Protein AF-A0A8W8JQI1-F1 (afdb_monomer_lite)

Radius of gyration: 12.76 Å; chains: 1; bounding box: 30×22×37 Å

Secondary structure (DSSP, 8-state):
-HIIIIIS-HHHHHHHHHHHHHHHHH-TTHHHHHHHHHHTSTT-S-TTS-HHHHHHHHHHHHH-SS-HHHHHHHHHHHHHHHHT-TTSHHHHTT---

InterPro domains:
  IPR011989 Armadillo-like helical [G3DSA:1.25.10.10] (1-88)
  IPR040520 Importin 13 repeat [PF18806] (1-31)

Sequence (97 aa):
LQAVGGESARGLVENLSDIFLMLNKHYPENMPVWMNQLLKQEGYPSPKVTKADKDIFIKAVLREKINKRKIREVSKEFSLKCRGMFGTEYAANTGFP

Structure (mmCIF, N/CA/C/O backbone):
data_AF-A0A8W8JQI1-F1
#
_entry.id   AF-A0A8W8JQI1-F1
#
loop_
_atom_site.group_PDB
_atom_site.id
_atom_site.type_symbol
_atom_site.label_atom_id
_atom_site.label_alt_id
_atom_site.label_comp_id
_atom_site.label_asym_id
_atom_site.label_entity_id
_atom_site.label_seq_id
_atom_site.pdbx_PDB_ins_code
_atom_site.Cartn_x
_atom_site.Cartn_y
_atom_site.Cartn_z
_atom_site.occupancy
_atom_site.B_iso_or_equiv
_atom_site.auth_seq_id
_atom_site.auth_comp_id
_atom_site.auth_asym_id
_atom_site.auth_atom_id
_atom_site.pdbx_PDB_model_num
ATOM 1 N N . LEU A 1 1 ? -3.991 -7.691 -1.655 1.00 83.56 1 LEU A N 1
ATOM 2 C CA . LEU A 1 1 ? -4.687 -6.491 -1.125 1.00 83.56 1 LEU A CA 1
ATOM 3 C C . LEU A 1 1 ? -5.790 -6.851 -0.130 1.00 83.56 1 LEU A C 1
ATOM 5 O O . LEU A 1 1 ? -5.788 -6.268 0.940 1.00 83.56 1 LEU A O 1
ATOM 9 N N . GLN A 1 2 ? -6.642 -7.847 -0.391 1.00 86.19 2 GLN A N 1
ATOM 10 C CA . GLN A 1 2 ? -7.637 -8.355 0.579 1.00 86.19 2 GLN A CA 1
ATOM 11 C C . GLN A 1 2 ? -7.069 -8.761 1.949 1.00 86.19 2 GLN A C 1
ATOM 13 O O . GLN A 1 2 ? -7.607 -8.382 2.985 1.00 86.19 2 GLN A O 1
ATOM 18 N N . ALA A 1 3 ? -5.918 -9.440 1.967 1.00 84.69 3 ALA A N 1
ATOM 19 C CA . ALA A 1 3 ? -5.215 -9.755 3.210 1.00 84.69 3 ALA A CA 1
ATOM 20 C C . ALA A 1 3 ? -4.903 -8.492 4.044 1.00 84.69 3 ALA A C 1
ATOM 22 O O . ALA A 1 3 ? -5.180 -8.438 5.240 1.00 84.69 3 ALA A O 1
ATOM 23 N N . VAL A 1 4 ? -4.416 -7.431 3.388 1.00 84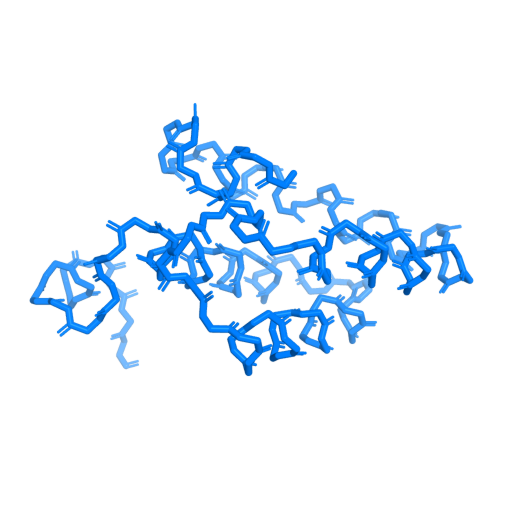.75 4 VAL A N 1
ATOM 24 C CA . VAL A 1 4 ? -4.208 -6.111 4.012 1.00 84.75 4 VAL A CA 1
ATOM 25 C C . VAL A 1 4 ? -5.548 -5.476 4.405 1.00 84.75 4 VAL A C 1
ATOM 27 O O . VAL A 1 4 ? -5.642 -4.846 5.449 1.00 84.75 4 VAL A O 1
ATOM 30 N N . GLY A 1 5 ? -6.602 -5.694 3.618 1.00 82.75 5 GLY A N 1
ATOM 31 C CA . GLY A 1 5 ? -7.965 -5.223 3.879 1.00 82.75 5 GLY A CA 1
ATOM 32 C C . GLY A 1 5 ? -8.630 -5.795 5.132 1.00 82.75 5 GLY A C 1
ATOM 33 O O . GLY A 1 5 ? -9.593 -5.213 5.621 1.00 82.75 5 GLY A O 1
ATOM 34 N N . GLY A 1 6 ? -8.114 -6.889 5.696 1.00 80.38 6 GLY A N 1
ATOM 35 C CA . GLY A 1 6 ? -8.655 -7.470 6.926 1.00 80.38 6 GLY A CA 1
ATOM 36 C C . GLY A 1 6 ? -8.759 -8.990 6.930 1.00 80.38 6 GLY A C 1
ATOM 37 O O . GLY A 1 6 ? -8.911 -9.560 8.008 1.00 80.38 6 GLY A O 1
ATOM 38 N N . GLU A 1 7 ? -8.632 -9.637 5.769 1.00 79.88 7 GLU A N 1
ATOM 39 C CA . GLU A 1 7 ? -8.876 -11.080 5.602 1.00 79.88 7 GLU A CA 1
ATOM 40 C C . GLU A 1 7 ? -7.740 -11.981 6.124 1.00 79.88 7 GLU A C 1
ATOM 42 O O . GLU A 1 7 ? -7.884 -13.198 6.149 1.00 79.88 7 GLU A O 1
ATOM 47 N N . SER A 1 8 ? -6.607 -11.421 6.564 1.00 81.19 8 SER A N 1
ATOM 48 C CA . SER A 1 8 ? -5.499 -12.199 7.138 1.00 81.19 8 SER A CA 1
ATOM 49 C C . SER A 1 8 ? -5.204 -11.867 8.603 1.00 81.19 8 SER A C 1
ATOM 51 O O . SER A 1 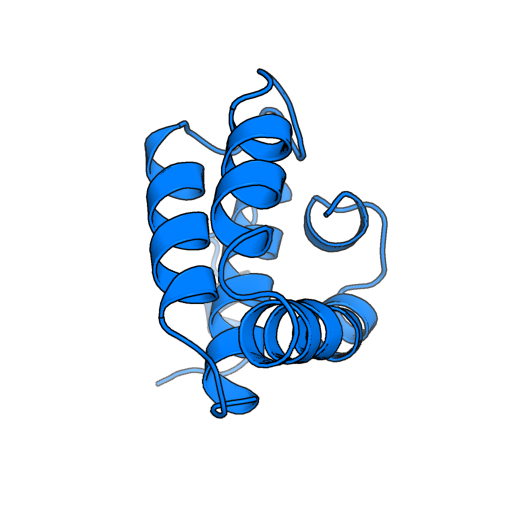8 ? -5.657 -10.861 9.151 1.00 81.19 8 SER A O 1
ATOM 53 N N . ALA A 1 9 ? -4.397 -12.699 9.265 1.00 80.31 9 ALA A N 1
ATOM 54 C CA . ALA A 1 9 ? -3.810 -12.346 10.555 1.00 80.31 9 ALA A CA 1
ATOM 55 C C . ALA A 1 9 ? -2.853 -11.147 10.405 1.00 80.31 9 ALA A C 1
ATOM 57 O O . ALA A 1 9 ? -2.118 -11.043 9.423 1.00 80.31 9 ALA A O 1
ATOM 58 N N . ARG A 1 10 ? -2.810 -10.256 11.407 1.00 73.69 10 ARG A N 1
ATOM 59 C CA . ARG A 1 10 ? -1.991 -9.025 11.367 1.00 73.69 10 ARG A CA 1
ATOM 60 C C . ARG A 1 10 ? -0.500 -9.296 11.126 1.00 73.69 10 ARG A C 1
ATOM 62 O O . ARG A 1 10 ? 0.107 -8.588 10.336 1.00 73.69 10 ARG A O 1
ATOM 69 N N . GLY A 1 11 ? 0.056 -10.354 11.722 1.00 75.06 11 GLY A N 1
ATOM 70 C CA . GLY A 1 11 ? 1.454 -10.751 11.494 1.00 75.06 11 GLY A CA 1
ATOM 71 C C . GLY A 1 11 ? 1.753 -11.180 10.051 1.00 75.06 11 GLY A C 1
ATOM 72 O O . GLY A 1 11 ? 2.878 -11.041 9.587 1.00 75.06 11 GLY A O 1
ATOM 73 N N . LEU A 1 12 ? 0.743 -11.634 9.299 1.00 81.88 12 LEU A N 1
ATOM 74 C CA . LEU A 1 12 ? 0.907 -12.008 7.893 1.00 81.88 12 LEU A CA 1
ATOM 75 C C . LEU A 1 12 ? 0.923 -10.783 6.966 1.00 81.88 12 LEU A C 1
ATOM 77 O O . LEU A 1 12 ? 1.507 -10.844 5.887 1.00 81.88 12 LEU A O 1
ATOM 81 N N . VAL A 1 13 ? 0.316 -9.663 7.378 1.00 83.00 13 VAL A N 1
ATOM 82 C CA . VAL A 1 13 ? 0.305 -8.414 6.594 1.00 83.00 13 VAL A CA 1
ATOM 83 C C . VAL A 1 13 ? 1.730 -7.935 6.333 1.00 83.00 13 VAL A C 1
ATOM 85 O O . VAL A 1 13 ? 2.039 -7.564 5.205 1.00 83.00 13 VAL A O 1
ATOM 88 N N . GLU A 1 14 ? 2.617 -8.007 7.326 1.00 81.00 14 GLU A N 1
ATOM 89 C CA . GLU A 1 14 ? 4.020 -7.598 7.185 1.00 81.00 14 GLU A CA 1
ATOM 90 C C . GLU A 1 14 ? 4.760 -8.438 6.137 1.00 81.00 14 GLU A C 1
ATOM 92 O O . GLU A 1 14 ? 5.405 -7.886 5.249 1.00 81.00 14 GLU A O 1
ATOM 97 N N . ASN A 1 15 ? 4.589 -9.761 6.165 1.00 83.69 15 ASN A N 1
ATOM 98 C CA . ASN A 1 15 ? 5.204 -10.657 5.181 1.00 83.69 15 ASN A CA 1
ATOM 99 C C . ASN A 1 15 ? 4.660 -10.413 3.767 1.00 83.69 15 ASN A C 1
ATOM 101 O O . ASN A 1 15 ? 5.416 -10.396 2.799 1.00 83.69 15 ASN A O 1
ATOM 105 N N . LEU A 1 16 ? 3.353 -10.172 3.638 1.00 86.06 16 LEU A N 1
ATOM 106 C CA . LEU A 1 16 ? 2.728 -9.873 2.348 1.00 86.06 16 LEU A CA 1
ATOM 107 C C . LEU A 1 16 ? 3.125 -8.494 1.806 1.00 86.06 16 LEU A C 1
ATOM 109 O O . LEU A 1 16 ? 3.092 -8.282 0.596 1.00 86.06 16 LEU A O 1
ATOM 113 N N . SER A 1 17 ? 3.533 -7.567 2.674 1.00 88.00 17 SER A N 1
ATOM 114 C CA . SER A 1 17 ? 3.967 -6.221 2.278 1.00 88.00 17 SER A CA 1
ATOM 115 C C . SER A 1 17 ? 5.256 -6.249 1.458 1.00 88.00 17 SER A C 1
ATOM 117 O O . SER A 1 17 ? 5.440 -5.422 0.565 1.00 88.00 17 SER A O 1
ATOM 119 N N . ASP A 1 18 ? 6.127 -7.231 1.703 1.00 90.81 18 ASP A N 1
ATOM 120 C CA . ASP A 1 18 ? 7.358 -7.415 0.930 1.00 90.81 18 ASP A CA 1
ATOM 121 C C . ASP A 1 18 ? 7.057 -7.734 -0.549 1.00 90.81 18 ASP A C 1
ATOM 123 O O . ASP A 1 18 ? 7.849 -7.388 -1.427 1.00 90.81 18 ASP A O 1
ATOM 127 N N . ILE A 1 19 ? 5.889 -8.319 -0.852 1.00 92.69 19 ILE A N 1
ATOM 128 C CA . ILE A 1 19 ? 5.450 -8.576 -2.232 1.00 92.69 19 ILE A CA 1
ATOM 129 C C . ILE A 1 19 ? 5.221 -7.255 -2.969 1.00 92.69 19 ILE A C 1
ATOM 131 O O . ILE A 1 19 ? 5.634 -7.129 -4.119 1.00 92.69 19 ILE A O 1
ATOM 135 N N . PHE A 1 20 ? 4.633 -6.241 -2.322 1.00 92.50 20 PHE A N 1
ATOM 136 C CA . PHE A 1 20 ? 4.466 -4.923 -2.946 1.00 92.50 20 PHE A CA 1
ATOM 137 C C . PHE A 1 20 ? 5.807 -4.294 -3.313 1.00 92.50 20 PHE A C 1
ATOM 139 O O . PHE A 1 20 ? 5.937 -3.721 -4.392 1.00 92.50 20 PHE A O 1
ATOM 146 N N . LEU A 1 21 ? 6.812 -4.447 -2.446 1.00 93.75 21 LEU A N 1
ATOM 147 C CA . LEU A 1 21 ? 8.160 -3.951 -2.702 1.00 93.75 21 LEU A CA 1
ATOM 148 C C . LEU A 1 21 ? 8.791 -4.643 -3.913 1.00 93.75 21 LEU A C 1
ATOM 150 O O . LEU A 1 21 ? 9.349 -3.981 -4.786 1.00 93.75 21 LEU A O 1
ATOM 154 N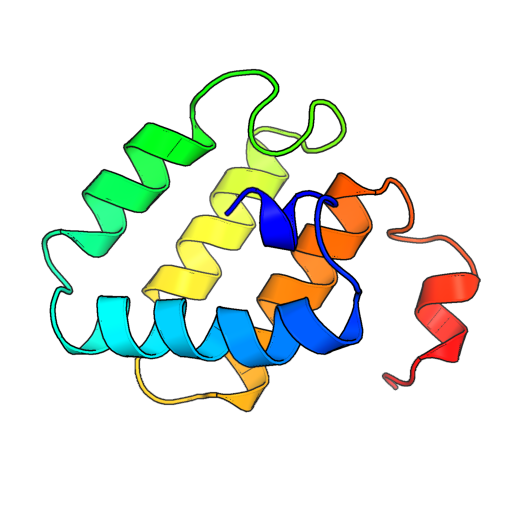 N . MET A 1 22 ? 8.678 -5.971 -3.982 1.00 94.44 22 MET A N 1
ATOM 155 C CA . MET A 1 22 ? 9.211 -6.750 -5.099 1.00 94.44 22 MET A CA 1
ATOM 156 C C . MET A 1 22 ? 8.482 -6.436 -6.408 1.00 94.44 22 MET A C 1
ATOM 158 O O . MET A 1 22 ? 9.133 -6.249 -7.434 1.00 94.44 22 MET A O 1
ATOM 162 N N . LEU A 1 23 ? 7.156 -6.297 -6.381 1.00 94.06 23 LEU A N 1
ATOM 163 C CA . LEU A 1 23 ? 6.380 -5.905 -7.556 1.00 94.06 23 LEU A CA 1
ATOM 164 C C . LEU A 1 23 ? 6.753 -4.501 -8.035 1.00 94.06 23 LEU A C 1
ATOM 166 O O . LEU A 1 23 ? 6.992 -4.321 -9.223 1.00 94.06 23 LEU A O 1
ATOM 170 N N . ASN A 1 24 ? 6.888 -3.524 -7.136 1.00 94.50 24 ASN A N 1
ATOM 171 C CA . ASN A 1 24 ? 7.280 -2.169 -7.528 1.00 94.50 24 ASN A CA 1
ATOM 172 C C . ASN A 1 24 ? 8.731 -2.098 -8.041 1.00 94.50 24 ASN A C 1
ATOM 174 O O . ASN A 1 24 ? 9.058 -1.281 -8.901 1.00 94.50 24 ASN A O 1
ATOM 178 N N . LYS A 1 25 ? 9.612 -2.966 -7.529 1.00 94.81 25 LYS A N 1
ATOM 179 C CA . LYS A 1 25 ? 11.000 -3.074 -7.988 1.00 94.81 25 LYS A CA 1
ATOM 180 C C . LYS A 1 25 ? 11.107 -3.682 -9.389 1.00 94.81 25 LYS A C 1
ATOM 182 O O . LYS A 1 25 ? 11.888 -3.179 -10.191 1.00 94.81 25 LYS A O 1
ATOM 187 N N . HIS A 1 26 ? 10.365 -4.754 -9.668 1.00 96.06 26 HIS A N 1
ATOM 188 C CA . HIS A 1 26 ? 10.493 -5.523 -10.913 1.00 96.06 26 HIS A CA 1
ATOM 189 C C . HIS A 1 26 ? 9.496 -5.119 -12.007 1.00 96.06 26 HIS A C 1
ATOM 191 O O . HIS A 1 26 ? 9.782 -5.325 -13.181 1.00 96.06 26 HIS A O 1
ATOM 197 N N . TYR A 1 27 ? 8.367 -4.512 -11.639 1.00 95.81 27 TYR A N 1
ATOM 198 C CA . TYR A 1 27 ? 7.296 -4.103 -12.554 1.00 95.81 27 TYR A CA 1
ATOM 199 C C . TYR A 1 27 ? 6.845 -2.652 -12.286 1.00 95.81 27 TYR A C 1
ATOM 201 O O . TYR A 1 27 ? 5.668 -2.407 -12.004 1.00 95.81 27 TYR A O 1
ATOM 209 N N . PRO A 1 28 ? 7.758 -1.661 -12.352 1.00 93.75 28 PRO A N 1
ATOM 210 C CA . PRO A 1 28 ? 7.454 -0.272 -11.994 1.00 93.75 28 PRO A CA 1
ATOM 211 C C . PRO A 1 28 ? 6.418 0.393 -12.914 1.00 93.75 28 PRO A C 1
ATOM 213 O O . PRO A 1 28 ? 5.761 1.340 -12.494 1.00 93.75 28 PRO A O 1
ATOM 216 N N . GLU A 1 29 ? 6.255 -0.090 -14.148 1.00 94.88 29 GLU A N 1
ATOM 217 C CA . GLU A 1 29 ? 5.256 0.422 -15.096 1.00 94.88 29 GLU A CA 1
ATOM 218 C C . GLU A 1 29 ? 3.855 -0.136 -14.813 1.00 94.88 29 GLU A C 1
ATOM 220 O O . GLU A 1 29 ? 2.856 0.578 -14.913 1.00 94.88 29 GLU A O 1
ATOM 225 N N . ASN A 1 30 ? 3.766 -1.402 -14.395 1.00 95.56 30 ASN A N 1
ATOM 226 C CA . ASN A 1 30 ? 2.492 -2.068 -14.130 1.00 95.56 30 ASN A CA 1
ATOM 227 C C . ASN A 1 30 ? 1.960 -1.795 -12.720 1.00 95.56 30 ASN A C 1
ATOM 229 O O . ASN A 1 30 ? 0.745 -1.715 -12.528 1.00 95.56 30 ASN A O 1
ATOM 233 N N . MET A 1 31 ? 2.842 -1.629 -11.730 1.00 94.88 31 MET A N 1
ATOM 234 C CA . MET A 1 31 ? 2.443 -1.453 -10.332 1.00 94.88 31 MET A CA 1
ATOM 235 C C . MET A 1 31 ? 1.479 -0.267 -10.117 1.00 94.88 31 MET A C 1
ATOM 237 O O . MET A 1 31 ? 0.456 -0.459 -9.451 1.00 94.88 31 MET A O 1
ATOM 241 N N . PRO A 1 32 ? 1.700 0.933 -10.700 1.00 94.88 32 PRO A N 1
ATOM 242 C CA . PRO A 1 32 ? 0.741 2.031 -10.606 1.00 94.88 32 PRO A CA 1
ATOM 243 C C . PRO A 1 32 ? -0.620 1.676 -11.202 1.00 94.88 32 PRO A C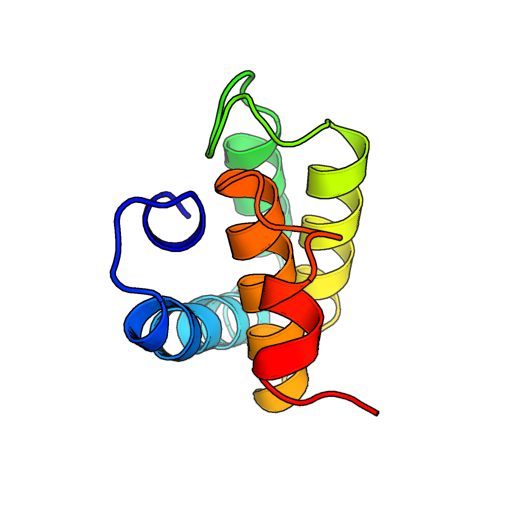 1
ATOM 245 O O . PRO A 1 32 ? -1.645 2.016 -10.609 1.00 94.88 32 PRO A O 1
ATOM 248 N N . VAL A 1 33 ? -0.639 0.982 -12.343 1.00 96.19 33 VAL A N 1
ATOM 249 C CA . VAL A 1 33 ? -1.870 0.581 -13.037 1.00 96.19 33 VAL A CA 1
ATOM 250 C C . VAL A 1 33 ? -2.675 -0.379 -12.168 1.00 96.19 33 VAL A C 1
ATOM 252 O O . VAL A 1 33 ? -3.834 -0.092 -11.869 1.00 96.19 33 VAL A O 1
ATOM 255 N N . TRP A 1 34 ? -2.057 -1.457 -11.680 1.00 95.00 34 TRP A N 1
ATOM 256 C CA . TRP A 1 34 ? -2.726 -2.451 -10.836 1.00 95.00 34 TRP A CA 1
ATOM 257 C C . TRP A 1 34 ? -3.243 -1.851 -9.528 1.00 95.00 34 TRP A C 1
ATOM 259 O O . TRP A 1 34 ? -4.392 -2.079 -9.151 1.00 95.00 34 TRP A O 1
ATOM 269 N N . MET A 1 35 ? -2.427 -1.035 -8.854 1.00 93.88 35 MET A N 1
ATOM 270 C CA . MET A 1 35 ? -2.817 -0.394 -7.597 1.00 93.88 35 MET A CA 1
ATOM 271 C C . MET A 1 35 ? -4.008 0.545 -7.788 1.00 93.88 35 MET A C 1
ATOM 273 O O . MET A 1 35 ? -4.956 0.501 -7.005 1.00 93.88 35 MET A O 1
ATOM 277 N N . ASN A 1 36 ? -3.990 1.365 -8.842 1.00 93.44 36 ASN A N 1
ATOM 278 C CA . ASN A 1 36 ? -5.095 2.268 -9.141 1.00 93.44 36 ASN A CA 1
ATOM 279 C C . ASN A 1 36 ? -6.356 1.513 -9.568 1.00 93.44 36 ASN A C 1
ATOM 281 O O . ASN A 1 36 ? -7.437 1.883 -9.127 1.00 93.44 36 ASN A O 1
ATOM 285 N N . GLN A 1 37 ? -6.245 0.478 -10.403 1.00 93.62 37 GLN A N 1
ATOM 286 C CA . GLN A 1 37 ? -7.401 -0.305 -10.848 1.00 93.62 37 GLN A CA 1
ATOM 287 C C . GLN A 1 37 ? -8.102 -0.998 -9.678 1.00 93.62 37 GLN A C 1
ATOM 289 O O . GLN A 1 37 ? -9.321 -0.911 -9.570 1.00 93.62 37 GLN A O 1
ATOM 294 N N . LEU A 1 38 ? -7.342 -1.628 -8.780 1.00 92.50 38 LEU A N 1
ATOM 295 C CA . LEU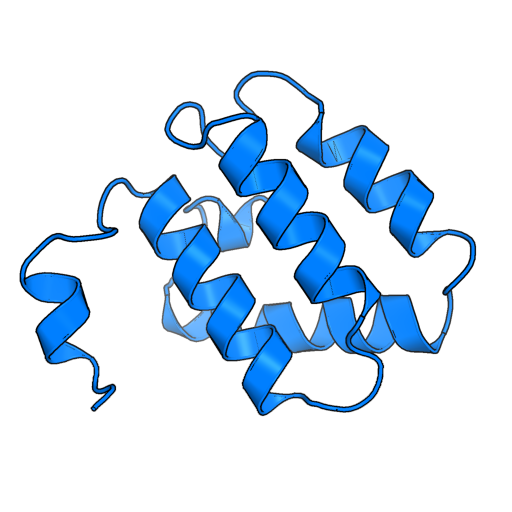 A 1 38 ? -7.904 -2.377 -7.656 1.00 92.50 38 LEU A CA 1
ATOM 296 C C . LEU A 1 38 ? -8.438 -1.447 -6.561 1.00 92.50 38 LEU A C 1
ATOM 298 O O . LEU A 1 38 ? -9.562 -1.604 -6.100 1.00 92.50 38 LEU A O 1
ATOM 302 N N . LEU A 1 39 ? -7.665 -0.444 -6.136 1.00 91.94 39 LEU A N 1
ATOM 303 C CA . LEU A 1 39 ? -8.048 0.381 -4.984 1.00 91.94 39 LEU A CA 1
ATOM 304 C C . LEU A 1 39 ? -9.082 1.461 -5.316 1.00 91.94 39 LEU A C 1
ATOM 306 O O . LEU A 1 39 ? -9.773 1.923 -4.407 1.00 91.94 39 LEU A O 1
ATOM 310 N N . LYS A 1 40 ? -9.250 1.844 -6.589 1.00 88.56 40 LYS A N 1
ATOM 311 C CA . LYS A 1 40 ? -10.342 2.749 -6.990 1.00 88.56 40 LYS A CA 1
ATOM 312 C C . LYS A 1 40 ? -11.717 2.086 -6.962 1.00 88.56 40 LYS A C 1
ATOM 314 O O . LYS A 1 40 ? -12.704 2.814 -6.976 1.00 88.56 40 LYS A O 1
ATOM 319 N N . GLN A 1 41 ? -11.794 0.756 -6.883 1.00 90.56 41 GLN A N 1
ATOM 320 C CA . GLN A 1 41 ? -13.065 0.065 -6.688 1.00 90.56 41 GLN A CA 1
ATOM 321 C C . GLN A 1 41 ? -13.678 0.477 -5.345 1.00 90.56 41 GLN A C 1
ATOM 323 O O . GLN A 1 41 ? -13.017 0.478 -4.299 1.00 90.56 41 GLN A O 1
ATOM 328 N N . GLU A 1 42 ? -14.944 0.880 -5.379 1.00 87.12 42 GLU A N 1
ATOM 329 C CA . GLU A 1 42 ? -15.687 1.253 -4.181 1.00 87.12 42 GLU A CA 1
ATOM 330 C C . GLU A 1 42 ? -15.822 0.045 -3.245 1.00 87.12 42 GLU A C 1
ATOM 332 O O . GLU A 1 42 ? -15.915 -1.096 -3.691 1.00 87.12 42 GLU A O 1
ATOM 337 N N . GLY A 1 43 ? -15.727 0.271 -1.934 1.00 86.75 43 GLY A N 1
ATOM 338 C CA . GLY A 1 43 ? -15.777 -0.808 -0.941 1.00 86.75 43 GLY A CA 1
ATOM 339 C C . GLY A 1 43 ? -14.551 -1.733 -0.889 1.00 86.75 43 GLY A C 1
ATOM 340 O O . GLY A 1 43 ? -14.404 -2.473 0.079 1.00 86.75 43 GLY A O 1
ATOM 341 N N . TYR A 1 44 ? -13.637 -1.677 -1.863 1.00 88.88 44 TYR A N 1
ATOM 342 C CA . TYR A 1 44 ? -12.420 -2.495 -1.881 1.00 88.88 44 TYR A CA 1
ATOM 343 C C . TYR A 1 44 ? -11.198 -1.735 -1.336 1.00 88.88 44 TYR A C 1
ATOM 345 O O . TYR A 1 44 ? -11.016 -0.569 -1.678 1.00 88.88 44 TYR A O 1
ATOM 353 N N . PRO A 1 45 ? -10.306 -2.346 -0.532 1.00 90.75 45 PRO A N 1
ATOM 354 C CA . PRO A 1 45 ? -10.394 -3.688 0.039 1.00 90.75 45 PRO A CA 1
ATOM 355 C C . PRO A 1 45 ? -11.227 -3.716 1.334 1.00 90.75 45 PRO A C 1
ATOM 357 O O . PRO A 1 45 ? -11.369 -4.765 1.945 1.00 90.75 45 PRO A O 1
ATOM 360 N N . SER A 1 46 ? -11.741 -2.564 1.770 1.00 90.56 46 SER A N 1
ATOM 361 C CA . SER A 1 46 ? -12.691 -2.420 2.870 1.00 90.56 46 SER A CA 1
ATOM 362 C C . SER A 1 46 ? -13.555 -1.175 2.630 1.00 90.56 46 SER A C 1
ATOM 364 O O . SER A 1 46 ? -13.029 -0.165 2.150 1.00 90.56 46 SER A O 1
ATOM 366 N N . PRO A 1 47 ? -14.848 -1.185 3.001 1.00 88.94 47 PRO A N 1
ATOM 367 C CA . PRO A 1 47 ? -15.700 0.003 2.932 1.00 88.94 47 PRO A CA 1
ATOM 368 C C . PRO A 1 47 ? -15.319 1.073 3.965 1.00 88.94 47 PRO A C 1
ATOM 370 O O . PRO A 1 47 ? -15.813 2.193 3.897 1.00 88.94 47 PRO A O 1
ATOM 373 N N . LYS A 1 48 ? -14.439 0.750 4.924 1.00 89.50 48 LYS A N 1
ATOM 374 C CA . LYS A 1 48 ? -14.028 1.655 6.008 1.00 89.50 48 LYS A CA 1
ATOM 375 C C . LYS A 1 48 ? -12.916 2.633 5.619 1.00 89.50 48 LYS A C 1
ATOM 377 O O . LYS A 1 48 ? -12.619 3.535 6.393 1.00 89.50 48 LYS A O 1
ATOM 382 N N . VAL A 1 49 ? -12.271 2.448 4.464 1.00 91.50 49 VAL A N 1
ATOM 383 C CA . VAL A 1 49 ? -11.206 3.346 3.988 1.00 91.50 49 VAL A CA 1
ATOM 384 C C . VAL A 1 49 ? -11.735 4.343 2.972 1.00 91.50 49 VAL A C 1
ATOM 386 O O . VAL A 1 49 ? -12.418 3.979 2.013 1.00 91.50 49 VAL A O 1
ATOM 389 N N . THR A 1 50 ? -11.367 5.609 3.151 1.00 90.69 50 THR A N 1
ATOM 390 C CA . THR A 1 50 ? -11.748 6.673 2.221 1.00 90.69 50 THR A CA 1
ATOM 391 C C . THR A 1 50 ? -10.921 6.614 0.934 1.00 90.69 50 THR A C 1
ATOM 393 O O . THR A 1 50 ? -9.854 5.996 0.870 1.00 90.69 50 THR A O 1
ATOM 396 N N . LYS A 1 51 ? -11.375 7.319 -0.109 1.00 90.56 51 LYS A N 1
ATOM 397 C CA . LYS A 1 51 ? -10.581 7.523 -1.332 1.00 90.56 51 LYS A CA 1
ATOM 398 C C . LYS A 1 51 ? -9.225 8.179 -1.032 1.00 90.56 51 LYS A C 1
ATOM 400 O O . LYS A 1 51 ? -8.218 7.766 -1.594 1.00 90.56 51 LYS A O 1
ATOM 405 N N . ALA A 1 52 ? -9.191 9.135 -0.103 1.00 91.56 52 ALA A N 1
ATOM 406 C CA . ALA A 1 52 ? -7.957 9.800 0.304 1.00 91.56 52 ALA A CA 1
ATOM 407 C C . ALA A 1 52 ? -6.972 8.827 0.976 1.00 91.56 52 ALA A C 1
ATOM 409 O O . ALA A 1 52 ? -5.791 8.826 0.632 1.00 91.56 52 ALA A O 1
ATOM 410 N N . ASP A 1 53 ? -7.449 7.950 1.867 1.00 91.50 53 ASP A N 1
ATOM 411 C CA . ASP A 1 53 ? -6.607 6.921 2.496 1.00 91.50 53 ASP A CA 1
ATOM 412 C C . ASP A 1 53 ? -5.995 5.972 1.464 1.00 91.50 53 ASP A C 1
ATOM 414 O O . ASP A 1 53 ? -4.814 5.627 1.547 1.00 91.50 53 ASP A O 1
ATOM 418 N N . LYS A 1 54 ? -6.792 5.578 0.466 1.00 94.12 54 LYS A N 1
ATOM 419 C CA . LYS A 1 54 ? -6.339 4.745 -0.651 1.00 94.12 54 LYS A CA 1
ATOM 420 C C . LYS A 1 54 ? -5.267 5.459 -1.473 1.00 94.12 54 LYS A C 1
ATOM 422 O O . LYS A 1 54 ? -4.224 4.868 -1.737 1.00 94.12 54 LYS A O 1
ATOM 427 N N . ASP A 1 55 ? -5.474 6.727 -1.825 1.00 94.31 55 ASP A N 1
ATOM 428 C CA . ASP A 1 55 ? -4.508 7.513 -2.602 1.00 94.31 55 ASP A CA 1
ATOM 429 C C . ASP A 1 55 ? -3.182 7.711 -1.846 1.00 94.31 55 ASP A C 1
ATOM 431 O O . ASP A 1 55 ? -2.106 7.629 -2.447 1.00 94.31 55 ASP A O 1
ATOM 435 N N . ILE A 1 56 ? -3.240 7.934 -0.528 1.00 94.50 56 ILE A N 1
ATOM 436 C CA . ILE A 1 56 ? -2.055 8.017 0.340 1.00 94.50 56 ILE A CA 1
ATOM 437 C C . ILE A 1 56 ? -1.300 6.686 0.329 1.00 94.50 56 ILE A C 1
ATOM 439 O O . ILE A 1 56 ? -0.088 6.672 0.096 1.00 94.50 56 ILE A O 1
ATOM 443 N N . PHE A 1 57 ? -2.010 5.571 0.524 1.00 95.00 57 PHE A N 1
ATOM 444 C CA . PHE A 1 57 ? -1.415 4.237 0.515 1.00 95.00 57 PHE A CA 1
ATOM 445 C C . PHE A 1 57 ? -0.752 3.915 -0.831 1.00 95.00 57 PHE A C 1
ATOM 447 O O . PHE A 1 57 ? 0.411 3.515 -0.858 1.00 95.00 57 PHE A O 1
ATOM 454 N N . ILE A 1 58 ? -1.438 4.168 -1.952 1.00 95.38 58 ILE A N 1
ATOM 455 C CA . ILE A 1 58 ? -0.892 3.971 -3.305 1.00 95.38 58 ILE A CA 1
ATOM 456 C C . ILE A 1 58 ? 0.400 4.770 -3.477 1.00 95.38 58 ILE A C 1
ATOM 458 O O . ILE A 1 58 ? 1.425 4.208 -3.859 1.00 95.38 58 ILE A O 1
ATOM 462 N N . LYS A 1 59 ? 0.379 6.073 -3.172 1.00 95.44 59 LYS A N 1
ATOM 463 C CA . LYS A 1 59 ? 1.556 6.943 -3.321 1.00 95.44 59 LYS A CA 1
ATOM 464 C C . LYS A 1 59 ? 2.736 6.454 -2.488 1.00 95.44 59 LYS A C 1
ATOM 466 O O . LYS A 1 59 ? 3.866 6.493 -2.966 1.00 95.44 59 LYS A O 1
ATOM 471 N N . ALA A 1 60 ? 2.484 6.009 -1.261 1.00 95.00 60 ALA A N 1
ATOM 472 C CA . ALA A 1 60 ? 3.524 5.500 -0.382 1.00 95.00 60 ALA A CA 1
ATOM 473 C C . ALA A 1 60 ? 4.125 4.187 -0.908 1.00 95.00 60 ALA A C 1
ATOM 475 O O . ALA A 1 60 ? 5.342 4.083 -1.009 1.00 95.00 60 ALA A O 1
ATOM 476 N N . VAL A 1 61 ? 3.294 3.231 -1.335 1.00 94.56 61 VAL A N 1
ATOM 477 C CA . VAL A 1 61 ? 3.755 1.961 -1.923 1.00 94.56 61 VAL A CA 1
ATOM 478 C C . VAL A 1 61 ? 4.592 2.193 -3.183 1.00 94.56 61 VAL A C 1
ATOM 480 O O . VAL A 1 61 ? 5.664 1.611 -3.322 1.00 94.56 61 VAL A O 1
ATOM 483 N N . LEU A 1 62 ? 4.142 3.069 -4.087 1.00 95.25 62 LEU A N 1
ATOM 484 C CA . LEU A 1 62 ? 4.826 3.322 -5.363 1.00 95.25 62 LEU A CA 1
ATOM 485 C C . LEU A 1 62 ? 6.173 4.043 -5.208 1.00 95.25 62 LEU A C 1
ATOM 487 O O . LEU A 1 62 ? 7.033 3.925 -6.083 1.00 95.25 62 LEU A O 1
ATOM 491 N N . ARG A 1 63 ? 6.387 4.768 -4.105 1.00 94.81 63 ARG A N 1
ATOM 492 C CA . ARG A 1 63 ? 7.682 5.397 -3.800 1.00 94.81 63 ARG A CA 1
ATOM 493 C C . ARG A 1 63 ? 8.729 4.388 -3.334 1.00 94.81 63 ARG A C 1
ATOM 495 O O . ARG A 1 63 ? 9.917 4.615 -3.548 1.00 94.81 63 ARG A O 1
ATOM 502 N N . GLU A 1 64 ? 8.310 3.277 -2.736 1.00 93.56 64 GLU A N 1
ATOM 503 C CA . GLU A 1 64 ? 9.231 2.324 -2.125 1.00 93.56 64 GLU A CA 1
ATOM 504 C C . GLU A 1 64 ? 9.694 1.243 -3.103 1.00 93.56 64 GLU A C 1
ATOM 506 O O . GLU A 1 64 ? 8.896 0.457 -3.608 1.00 93.56 64 GLU A O 1
ATOM 511 N N . LYS A 1 65 ? 11.011 1.159 -3.331 1.00 89.25 65 LYS A N 1
ATOM 512 C CA . LYS A 1 65 ? 11.642 0.110 -4.163 1.00 89.25 65 LYS A CA 1
ATOM 513 C C . LYS A 1 65 ? 12.639 -0.772 -3.407 1.00 89.25 65 LYS A C 1
ATOM 515 O O . LYS A 1 65 ? 13.053 -1.810 -3.919 1.00 89.25 65 LYS A O 1
ATOM 520 N N . ILE A 1 66 ? 13.055 -0.349 -2.208 1.00 91.00 66 ILE A N 1
ATOM 521 C CA . ILE A 1 66 ? 14.101 -1.023 -1.415 1.00 91.00 66 ILE A CA 1
ATOM 522 C C . ILE A 1 66 ? 13.755 -1.084 0.086 1.00 91.00 66 ILE A C 1
ATOM 524 O O . ILE A 1 66 ? 14.113 -2.053 0.757 1.00 91.00 66 ILE A O 1
ATOM 528 N N . ASN A 1 67 ? 13.034 -0.100 0.638 1.00 94.06 67 ASN A N 1
ATOM 529 C CA . ASN A 1 67 ? 12.817 -0.005 2.082 1.00 94.06 67 ASN A CA 1
ATOM 530 C C . ASN A 1 67 ? 11.702 -0.943 2.587 1.00 94.06 67 ASN A C 1
ATOM 532 O O . ASN A 1 67 ? 10.524 -0.582 2.668 1.00 94.06 67 ASN A O 1
ATOM 536 N N . LYS A 1 68 ? 12.098 -2.154 2.996 1.00 92.38 68 LYS A N 1
ATOM 537 C CA . LYS A 1 68 ? 11.199 -3.155 3.598 1.00 92.38 68 LYS A CA 1
ATOM 538 C C . LYS A 1 68 ? 10.534 -2.685 4.889 1.00 92.38 68 LYS A C 1
ATOM 540 O O . LYS A 1 68 ? 9.385 -3.022 5.153 1.00 92.38 68 LYS A O 1
ATOM 545 N N . ARG A 1 69 ? 11.235 -1.905 5.712 1.00 92.62 69 ARG A N 1
ATOM 546 C CA . ARG A 1 69 ? 10.648 -1.387 6.951 1.00 92.62 69 ARG A CA 1
ATOM 547 C C . ARG A 1 69 ? 9.488 -0.449 6.625 1.00 92.62 69 ARG A C 1
ATOM 549 O O . ARG A 1 69 ? 8.391 -0.626 7.147 1.00 92.62 69 ARG A O 1
ATOM 556 N N . LYS A 1 70 ? 9.704 0.480 5.691 1.00 93.06 70 LYS A N 1
ATOM 557 C CA . LYS A 1 70 ? 8.689 1.468 5.321 1.00 93.06 70 LYS A CA 1
ATOM 558 C C . LYS A 1 70 ? 7.464 0.842 4.659 1.00 93.06 70 LYS A C 1
ATOM 560 O O . LYS A 1 70 ? 6.345 1.200 5.016 1.00 93.06 70 LYS A O 1
ATOM 565 N N . ILE A 1 71 ? 7.641 -0.125 3.752 1.00 94.12 71 ILE A N 1
ATOM 566 C CA . ILE A 1 71 ? 6.493 -0.779 3.097 1.00 94.12 71 ILE A CA 1
ATOM 567 C C . ILE A 1 71 ? 5.610 -1.536 4.101 1.00 94.12 71 ILE A C 1
ATOM 569 O O . ILE A 1 71 ? 4.384 -1.527 3.974 1.00 94.12 71 ILE A O 1
ATOM 573 N N . ARG A 1 72 ? 6.217 -2.146 5.128 1.00 93.00 72 ARG A N 1
ATOM 574 C CA . ARG A 1 72 ? 5.503 -2.841 6.207 1.00 93.00 72 ARG A CA 1
ATOM 575 C C . ARG A 1 72 ? 4.757 -1.866 7.106 1.00 93.00 72 ARG A C 1
ATOM 577 O O . ARG A 1 72 ? 3.586 -2.099 7.384 1.00 93.00 72 ARG A O 1
ATOM 584 N N . GLU A 1 73 ? 5.391 -0.761 7.501 1.00 92.06 73 GLU A N 1
ATOM 585 C CA . GLU A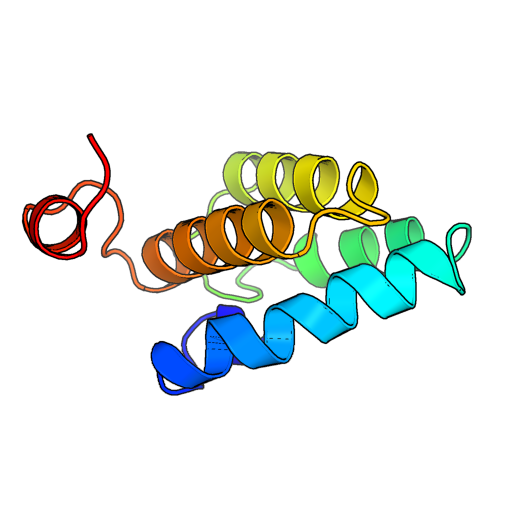 1 73 ? 4.752 0.308 8.285 1.00 92.06 73 GLU A CA 1
ATOM 586 C C . GLU A 1 73 ? 3.501 0.840 7.576 1.00 92.06 73 GLU A C 1
ATOM 588 O O . GLU A 1 73 ? 2.411 0.835 8.148 1.00 92.06 73 GLU A O 1
ATOM 593 N N . VAL A 1 74 ? 3.630 1.208 6.299 1.00 93.25 74 VAL A N 1
ATOM 594 C CA . VAL A 1 74 ? 2.517 1.759 5.511 1.00 93.25 74 VAL A CA 1
ATOM 595 C C . VAL A 1 74 ? 1.404 0.721 5.310 1.00 93.25 74 VAL A C 1
ATOM 597 O O . VAL A 1 74 ? 0.220 1.039 5.431 1.00 93.25 74 VAL A O 1
ATOM 600 N N . SER A 1 75 ? 1.753 -0.541 5.057 1.00 92.75 75 SER A N 1
ATOM 601 C CA . SER A 1 75 ? 0.761 -1.615 4.897 1.00 92.75 75 SER A CA 1
ATOM 602 C C . SER A 1 75 ? 0.048 -1.958 6.206 1.00 92.75 75 SER A C 1
ATOM 604 O O . SER A 1 75 ? -1.157 -2.221 6.199 1.00 92.75 75 SER A O 1
ATOM 606 N N . LYS A 1 76 ? 0.756 -1.912 7.341 1.00 91.00 76 LYS A N 1
ATOM 607 C CA . LYS A 1 76 ? 0.174 -2.082 8.678 1.00 91.00 76 LYS A CA 1
ATOM 608 C C . LYS A 1 76 ? -0.799 -0.948 8.986 1.00 91.00 76 LYS A C 1
ATOM 610 O O . LYS A 1 76 ? -1.924 -1.223 9.403 1.00 91.00 76 LYS A O 1
ATOM 615 N N . GLU A 1 77 ? -0.406 0.297 8.727 1.00 90.69 77 GLU A N 1
ATOM 616 C CA . GLU A 1 77 ? -1.257 1.476 8.913 1.00 90.69 77 GLU A CA 1
ATOM 617 C C . GLU A 1 77 ? -2.548 1.376 8.088 1.00 90.69 77 GLU A C 1
ATOM 619 O O . GLU A 1 77 ? -3.655 1.494 8.619 1.00 90.69 77 GLU A O 1
ATOM 624 N N . PHE A 1 78 ? -2.417 1.067 6.797 1.00 92.56 78 PHE A N 1
ATOM 625 C CA . PHE A 1 78 ? -3.562 0.910 5.906 1.00 92.56 78 PHE A CA 1
ATOM 626 C C . PHE A 1 78 ? -4.472 -0.253 6.331 1.00 92.56 78 PHE A C 1
ATOM 628 O O . PHE A 1 78 ? -5.695 -0.111 6.323 1.00 92.56 78 PHE A O 1
ATOM 635 N N . SER A 1 79 ? -3.901 -1.372 6.789 1.00 91.94 79 SER A N 1
ATOM 636 C CA . SER A 1 79 ? -4.667 -2.490 7.358 1.00 91.94 79 SER A CA 1
ATOM 637 C C . SER A 1 79 ? -5.442 -2.089 8.616 1.00 91.94 79 SER A C 1
ATOM 639 O O . SER A 1 79 ? -6.588 -2.507 8.795 1.00 91.94 79 SER A O 1
ATOM 641 N N . LEU A 1 80 ? -4.861 -1.270 9.500 1.00 90.12 80 LEU A N 1
ATOM 642 C CA . LEU A 1 80 ? -5.573 -0.760 10.678 1.00 90.12 80 LEU A CA 1
ATOM 643 C C . LEU A 1 80 ? -6.773 0.098 10.271 1.00 90.12 80 LEU A C 1
ATOM 645 O O . LEU A 1 80 ? -7.857 -0.081 10.829 1.00 90.12 80 LEU A O 1
ATOM 649 N N . LYS A 1 81 ? -6.615 0.963 9.264 1.00 90.62 81 LYS A N 1
ATOM 650 C CA . LYS A 1 81 ? -7.724 1.757 8.711 1.00 90.62 81 LYS A CA 1
ATOM 651 C C . LYS A 1 81 ? -8.807 0.865 8.106 1.00 90.62 81 LYS A C 1
ATOM 653 O O . LYS A 1 81 ? -9.977 1.015 8.444 1.00 90.62 81 LYS A O 1
ATOM 658 N N . CYS A 1 82 ? -8.426 -0.145 7.320 1.00 90.56 82 CYS A N 1
ATOM 659 C CA . CYS A 1 82 ? -9.368 -1.111 6.742 1.00 90.56 82 CYS A CA 1
ATOM 660 C C . CYS A 1 82 ? -10.184 -1.866 7.803 1.00 90.56 82 CYS A C 1
ATOM 662 O O . CYS A 1 82 ? -11.340 -2.211 7.558 1.00 90.56 82 CYS A O 1
ATOM 664 N N . ARG A 1 83 ? -9.619 -2.084 8.996 1.00 88.25 83 ARG A N 1
ATOM 665 C CA . ARG A 1 83 ? -10.298 -2.734 10.129 1.00 88.25 83 ARG A CA 1
ATOM 666 C C . ARG A 1 83 ? -11.104 -1.765 11.001 1.00 88.25 83 ARG A C 1
ATOM 668 O O . ARG A 1 83 ? -11.932 -2.225 11.785 1.00 88.25 83 ARG A O 1
ATOM 675 N N . GLY A 1 84 ? -10.923 -0.452 10.843 1.00 83.75 84 GLY A N 1
ATOM 676 C CA . GLY A 1 84 ? -11.494 0.571 11.727 1.00 83.75 84 GLY A CA 1
ATOM 677 C C . GLY A 1 84 ? -10.770 0.683 13.074 1.00 83.75 84 GLY A C 1
ATOM 678 O O . GLY A 1 84 ? -11.370 1.091 14.057 1.00 83.75 84 GLY A O 1
ATOM 679 N N . MET A 1 85 ? -9.501 0.271 13.133 1.00 77.75 85 MET A N 1
ATOM 680 C CA . MET A 1 85 ? -8.666 0.287 14.344 1.00 77.75 85 MET A CA 1
ATOM 681 C C . MET A 1 85 ? -7.652 1.442 14.354 1.00 77.75 85 MET A C 1
ATOM 683 O O . MET A 1 85 ? -6.884 1.589 15.304 1.00 77.75 85 MET A O 1
ATOM 687 N N . PHE A 1 86 ? -7.617 2.255 13.299 1.00 67.75 86 PHE A N 1
ATOM 688 C CA . PHE A 1 86 ? -6.719 3.401 13.202 1.00 67.75 86 PHE A CA 1
ATOM 689 C C . PHE A 1 86 ? -7.157 4.524 14.156 1.00 67.75 86 PHE A C 1
ATOM 691 O O . PHE A 1 86 ? -8.328 4.886 14.169 1.00 67.75 86 PHE A O 1
ATOM 698 N N . GLY A 1 87 ? -6.231 5.052 14.965 1.00 60.94 87 GLY A N 1
ATOM 699 C CA . GLY A 1 87 ? -6.521 6.102 15.954 1.00 60.94 87 GLY A CA 1
ATOM 700 C C . GLY A 1 87 ? -7.210 5.629 17.243 1.00 60.94 87 GLY A C 1
ATOM 701 O O . GLY A 1 87 ? -7.505 6.450 18.102 1.00 60.94 87 GLY A O 1
ATOM 702 N N . THR A 1 88 ? -7.450 4.324 17.408 1.00 53.00 88 THR A N 1
ATOM 703 C CA . THR A 1 88 ? -7.893 3.747 18.691 1.00 53.00 88 THR A CA 1
ATOM 704 C C . THR A 1 88 ? -6.680 3.479 19.590 1.00 53.00 88 THR A C 1
ATOM 706 O O . THR A 1 88 ? -5.593 3.227 19.069 1.00 53.00 88 THR A O 1
ATOM 709 N N . GLU A 1 89 ? -6.830 3.488 20.920 1.00 48.16 89 GLU A N 1
ATOM 710 C CA . GLU A 1 89 ? -5.744 3.233 21.898 1.00 48.16 89 GLU A CA 1
ATOM 711 C C . GLU A 1 89 ? -4.940 1.938 21.622 1.00 48.16 89 GLU A C 1
ATOM 713 O O . GLU A 1 89 ? -3.775 1.818 21.994 1.00 48.16 89 GLU A O 1
ATOM 718 N N . TYR A 1 90 ? -5.497 0.985 20.865 1.00 46.00 90 TYR A N 1
ATOM 719 C CA . TYR A 1 90 ? -4.789 -0.209 20.387 1.00 46.00 90 TYR A CA 1
ATOM 720 C C . TYR A 1 90 ? -3.672 0.060 19.360 1.00 46.00 90 TYR A C 1
ATOM 722 O O . TYR A 1 90 ? -2.773 -0.771 19.212 1.00 46.00 90 TYR A O 1
ATOM 730 N N . ALA A 1 91 ? -3.689 1.197 18.656 1.00 48.38 91 ALA A N 1
ATOM 731 C CA . ALA A 1 91 ? -2.576 1.639 17.815 1.00 48.38 91 ALA A CA 1
ATOM 732 C C . ALA A 1 91 ? -1.365 2.067 18.665 1.00 48.38 91 ALA A C 1
ATOM 734 O O . ALA A 1 91 ? -0.229 1.825 18.257 1.00 48.38 91 ALA A O 1
ATOM 735 N N . ALA A 1 92 ? -1.606 2.605 19.868 1.00 49.12 92 ALA A N 1
ATOM 736 C CA . ALA A 1 92 ? -0.562 3.042 20.795 1.00 49.12 92 ALA A CA 1
ATOM 737 C C . ALA A 1 92 ? 0.202 1.862 21.429 1.00 49.12 92 ALA A C 1
ATOM 739 O O . ALA A 1 92 ? 1.385 1.981 21.729 1.00 49.12 92 ALA A O 1
ATOM 740 N N . ASN A 1 93 ? -0.429 0.686 21.552 1.00 43.25 93 ASN A N 1
ATOM 741 C CA . ASN A 1 93 ? 0.161 -0.475 22.232 1.00 43.25 93 ASN A CA 1
ATOM 742 C C . ASN A 1 93 ? 0.996 -1.413 21.338 1.00 43.25 93 ASN A C 1
ATOM 744 O O . ASN A 1 93 ? 1.474 -2.440 21.812 1.00 43.25 93 ASN A O 1
ATOM 748 N N . THR A 1 94 ? 1.191 -1.100 20.048 1.00 46.41 94 THR A N 1
ATOM 749 C CA . THR A 1 94 ? 2.097 -1.886 19.173 1.00 46.41 94 THR A CA 1
ATOM 750 C C . THR A 1 94 ? 3.363 -1.145 18.755 1.00 46.41 94 THR A C 1
ATOM 752 O O . THR A 1 94 ? 3.993 -1.537 17.773 1.00 46.41 94 THR A O 1
ATOM 755 N N . GLY A 1 95 ? 3.748 -0.133 19.538 1.00 53.38 95 GLY A N 1
ATOM 756 C CA . GLY A 1 95 ? 5.064 0.491 19.500 1.00 53.38 95 GLY A CA 1
ATOM 757 C C . GLY A 1 95 ? 5.311 1.333 18.258 1.00 53.38 95 GLY A C 1
ATOM 758 O O . GLY A 1 95 ? 5.827 0.826 17.270 1.00 53.38 95 GLY A O 1
ATOM 759 N N . PHE A 1 96 ? 5.027 2.628 18.355 1.00 42.03 96 PHE A N 1
ATOM 760 C CA . PHE A 1 96 ? 5.811 3.657 17.677 1.00 42.03 96 PHE A CA 1
ATOM 761 C C . PHE A 1 96 ? 5.902 4.880 18.606 1.00 42.03 96 PHE A C 1
ATOM 763 O O . PHE A 1 96 ? 4.859 5.290 19.119 1.00 42.03 96 PHE A O 1
ATOM 770 N N . PRO A 1 97 ? 7.113 5.401 18.884 1.00 41.34 97 PRO A N 1
ATOM 771 C CA . PRO A 1 97 ? 7.282 6.743 19.435 1.00 41.34 97 PRO A CA 1
ATOM 772 C C . PRO A 1 97 ? 6.839 7.819 18.434 1.00 41.34 97 PRO A C 1
ATOM 774 O O . PRO A 1 97 ? 6.808 7.521 17.214 1.00 41.34 97 PRO A O 1
#

Foldseek 3Di:
DLCLLAPHDLVVLLVVLVVLLVCCQPPVPCSLVVLCVQLVDACPPHVQDDPVLSVVLSVQSNVHNDDSVSSSVSSSQSSCSSVVNHPPCVVVVVDDD

Organism: Magallana gigas (NCBI:txid29159)

pLDDT: mean 85.26, std 14.35, range [41.34, 96.19]